Protein AF-A0A971BG70-F1 (afdb_monomer)

Foldseek 3Di:
DDDDPVNVVVVVVVVVVCVVPDPDPVQVWDALVVVCVVVVHDSVVCVVCLVLQPWDADPPPPRGTTGRPVSSVVSVVVVVVVVVVVVVVVVVVVVPDDDPDPDDDDDDD

pLDDT: mean 77.77, std 13.05, range [47.25, 93.81]

Nearest PDB structures (foldseek):
  6ama-assembly1_B  TM=7.490E-01  e=6.373E-02  Streptomyces venezuelae
  4j2n-assembly1_A  TM=7.944E-01  e=2.097E-01  Pukovnikvirus pukovnik
  5i44-assembly1_D  TM=6.939E-01  e=9.480E-02  Bacillus subtilis subsp. subtilis str. 168
  2zhg-assembly1_A-2  TM=7.097E-01  e=2.241E-01  Escherichia coli K-12
  5i44-assembly4_E  TM=6.825E-01  e=1.720E-01  Bacillus subtilis subsp. subtilis str. 168

Solvent-accessible surface area (backbone atoms only — not comparable to full-atom values): 6596 Å² total; per-residue (Å²): 134,82,83,51,74,68,56,52,51,52,51,52,53,51,49,52,50,49,67,72,64,44,100,65,82,72,46,60,69,34,43,52,64,58,48,13,64,77,70,75,48,56,53,66,56,44,63,77,39,25,74,76,44,55,46,42,54,55,77,55,100,82,24,56,59,30,28,34,55,62,58,30,52,52,44,56,56,56,61,50,49,62,56,53,52,52,50,53,53,53,55,54,56,69,72,65,64,76,79,84,76,79,85,79,78,85,87,83,135

Sequence (109 aa):
MPLDPDDIEQIAQRVADLIGAGPGHRGRYVDAATLATELGVERHWVYAHASQLGGIRLGGGRGRLRFDLDEVRRRLAAEDRPQQEAARKRGRRRRRKPADPPDLIPYEG

Mean predicted aligned error: 14.99 Å

Structure (mmCIF, N/CA/C/O backbone):
data_AF-A0A971BG70-F1
#
_entry.id   AF-A0A971BG70-F1
#
loop_
_atom_site.group_PDB
_atom_site.id
_atom_site.type_symbol
_atom_site.label_atom_id
_atom_site.label_alt_id
_atom_site.label_comp_id
_atom_site.label_asym_id
_atom_site.label_entity_id
_atom_site.label_seq_id
_atom_site.pdbx_PDB_ins_code
_atom_site.Cartn_x
_atom_site.Cartn_y
_atom_site.Cartn_z
_atom_site.occupancy
_atom_site.B_iso_or_equiv
_atom_site.auth_seq_id
_atom_site.auth_comp_id
_atom_site.auth_asym_id
_atom_site.auth_atom_id
_atom_site.pdbx_PDB_model_num
ATOM 1 N N . MET A 1 1 ? -25.743 10.708 35.600 1.00 61.91 1 MET A N 1
ATOM 2 C CA . MET A 1 1 ? -26.301 9.881 34.517 1.00 61.91 1 MET A CA 1
ATOM 3 C C . MET A 1 1 ? -25.124 9.158 33.876 1.00 61.91 1 MET A C 1
ATOM 5 O O . MET A 1 1 ? -24.236 9.859 33.403 1.00 61.91 1 MET A O 1
ATOM 9 N N . PRO A 1 2 ? -25.006 7.828 34.012 1.00 80.06 2 PRO A N 1
ATOM 10 C CA . PRO A 1 2 ? -23.954 7.073 33.334 1.00 80.06 2 PRO A CA 1
ATOM 11 C C . PRO A 1 2 ? -24.224 7.061 31.823 1.00 80.06 2 PRO A C 1
ATOM 13 O O . PRO A 1 2 ? -25.382 7.137 31.419 1.00 80.06 2 PRO A O 1
ATOM 16 N N . LEU A 1 3 ? -23.165 7.015 31.015 1.00 77.06 3 LEU A N 1
ATOM 17 C CA . LEU A 1 3 ? -23.280 6.834 29.566 1.00 77.06 3 LEU A CA 1
ATOM 18 C C . LEU A 1 3 ? -23.902 5.465 29.274 1.00 77.06 3 LEU A C 1
ATOM 20 O O . LEU A 1 3 ? -23.520 4.479 29.913 1.00 77.06 3 LEU A O 1
ATOM 24 N N . ASP A 1 4 ? -24.845 5.421 28.337 1.00 90.88 4 ASP A N 1
ATOM 25 C CA . ASP A 1 4 ? -25.435 4.169 27.876 1.00 90.88 4 ASP A CA 1
ATOM 26 C C . ASP A 1 4 ? -24.444 3.426 26.955 1.00 90.88 4 ASP A C 1
ATOM 28 O O . ASP A 1 4 ? -23.639 4.068 26.271 1.00 90.88 4 ASP A O 1
ATOM 32 N N . PRO A 1 5 ? -24.445 2.083 26.928 1.00 86.31 5 PRO A N 1
ATOM 33 C CA . PRO A 1 5 ? -23.666 1.310 25.963 1.00 86.31 5 PRO A CA 1
ATOM 34 C C . PRO A 1 5 ? -23.797 1.777 24.503 1.00 86.31 5 PRO A C 1
ATOM 36 O O . PRO A 1 5 ? -22.791 1.795 23.794 1.00 86.31 5 PRO A O 1
ATOM 39 N N . ASP A 1 6 ? -24.982 2.211 24.066 1.00 84.38 6 ASP A N 1
ATOM 40 C CA . ASP A 1 6 ? -25.193 2.751 22.717 1.00 84.38 6 ASP A CA 1
ATOM 41 C C . ASP A 1 6 ? -24.445 4.076 22.495 1.00 84.38 6 ASP A C 1
ATOM 43 O O . ASP A 1 6 ? -23.915 4.329 21.409 1.00 84.38 6 ASP A O 1
ATOM 47 N N . ASP A 1 7 ? -24.337 4.918 23.527 1.00 86.69 7 ASP A N 1
ATOM 48 C CA . ASP A 1 7 ? -23.559 6.159 23.452 1.00 86.69 7 ASP A CA 1
ATOM 49 C C . ASP A 1 7 ? -22.063 5.854 23.309 1.00 86.69 7 ASP A C 1
ATOM 51 O O . ASP A 1 7 ? -21.355 6.510 22.543 1.00 86.69 7 ASP A O 1
ATOM 55 N N . ILE A 1 8 ? -21.575 4.832 24.020 1.00 90.50 8 ILE A N 1
ATOM 56 C CA . ILE A 1 8 ? -20.177 4.390 23.941 1.00 90.50 8 ILE A CA 1
ATOM 57 C C . ILE A 1 8 ? -19.863 3.870 22.535 1.00 90.50 8 ILE A C 1
ATOM 59 O O . ILE A 1 8 ? -18.832 4.242 21.971 1.00 90.50 8 ILE A O 1
ATOM 63 N N . GLU A 1 9 ? -20.751 3.064 21.951 1.00 87.44 9 GLU A N 1
ATOM 64 C CA . GLU A 1 9 ? -20.570 2.513 20.604 1.00 87.44 9 GLU A CA 1
ATOM 65 C C . GLU A 1 9 ? -20.566 3.621 19.540 1.00 87.44 9 GLU A C 1
ATOM 67 O O . GLU A 1 9 ? -19.696 3.662 18.668 1.00 87.44 9 GLU A O 1
ATOM 72 N N . GLN A 1 10 ? -21.474 4.596 19.651 1.00 90.25 10 GLN A N 1
ATOM 73 C CA . GLN A 1 10 ? -21.510 5.738 18.735 1.00 90.25 10 GLN A CA 1
ATOM 74 C C . GLN A 1 10 ? -20.254 6.609 18.835 1.00 90.25 10 GLN A C 1
ATOM 76 O O . GLN A 1 10 ? -19.727 7.065 17.814 1.00 90.25 10 GLN A O 1
ATOM 81 N N . ILE A 1 11 ? -19.739 6.818 20.049 1.00 89.12 11 ILE A N 1
ATOM 82 C CA . ILE A 1 11 ? -18.474 7.527 20.260 1.00 89.12 11 ILE A CA 1
ATOM 83 C C . ILE A 1 11 ? -17.315 6.726 19.658 1.00 89.12 11 ILE A C 1
ATOM 85 O O . ILE A 1 11 ? -16.486 7.308 18.957 1.00 89.12 11 ILE A O 1
ATOM 89 N N . ALA A 1 12 ? -17.263 5.410 19.875 1.00 88.19 12 ALA A N 1
ATOM 90 C CA . ALA A 1 12 ? -16.218 4.546 19.332 1.00 88.19 12 ALA A CA 1
ATOM 91 C C . ALA A 1 12 ? -16.196 4.582 17.797 1.00 88.19 12 ALA A C 1
ATOM 93 O O . ALA A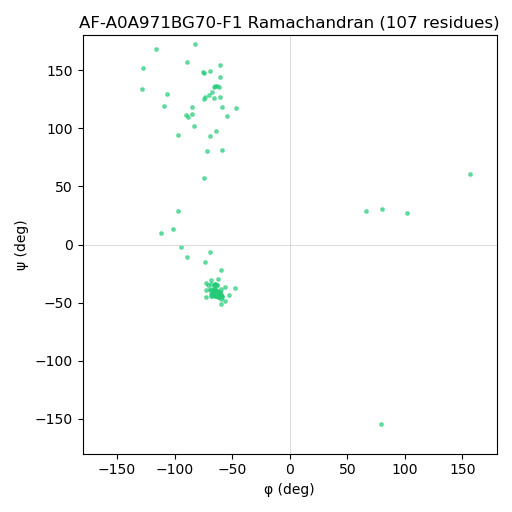 1 12 ? -15.139 4.820 17.204 1.00 88.19 12 ALA A O 1
ATOM 94 N N . GLN A 1 13 ? -17.361 4.453 17.156 1.00 84.19 13 GLN A N 1
ATOM 95 C CA . GLN A 1 13 ? -17.492 4.542 15.703 1.00 84.19 13 GLN A CA 1
ATOM 96 C C . GLN A 1 13 ? -17.059 5.919 15.189 1.00 84.19 13 GLN A C 1
ATOM 98 O O . GLN A 1 13 ? -16.278 6.019 14.242 1.00 84.19 13 GLN A O 1
ATOM 103 N N . ARG A 1 14 ? -17.490 6.998 15.854 1.00 87.56 14 ARG A N 1
ATOM 104 C CA . ARG A 1 14 ? -17.124 8.359 15.451 1.00 87.56 14 ARG A CA 1
ATOM 105 C C . ARG A 1 14 ? -15.627 8.622 15.590 1.00 87.56 14 ARG A C 1
ATOM 107 O O . ARG A 1 14 ? -15.047 9.296 14.742 1.00 87.56 14 ARG A O 1
ATOM 114 N N . VAL A 1 15 ? -14.995 8.102 16.638 1.00 83.69 15 VAL A N 1
ATOM 115 C CA . VAL A 1 15 ? -13.545 8.196 16.841 1.00 83.69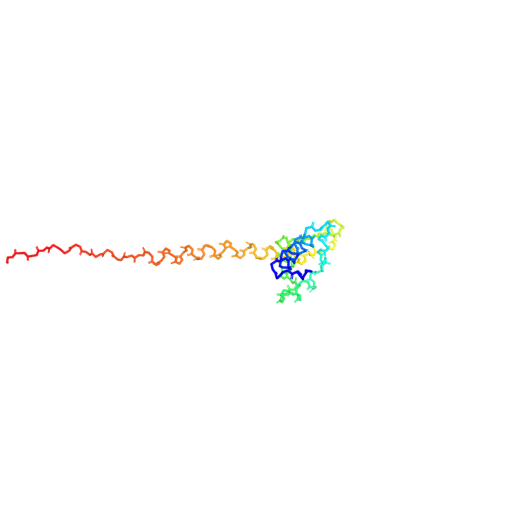 15 VAL A CA 1
ATOM 116 C C . VAL A 1 15 ? -12.798 7.397 15.774 1.00 83.69 15 VAL A C 1
ATOM 118 O O . VAL A 1 15 ? -11.840 7.920 15.207 1.00 83.69 15 VAL A O 1
ATOM 121 N N . ALA A 1 16 ? -13.247 6.183 15.449 1.00 76.31 16 ALA A N 1
ATOM 122 C CA . ALA A 1 16 ? -12.661 5.377 14.379 1.00 76.31 16 ALA A CA 1
ATOM 123 C C . ALA A 1 16 ? -12.738 6.095 13.020 1.00 76.31 16 ALA A C 1
ATOM 125 O O . ALA A 1 16 ? -11.732 6.179 12.313 1.00 76.31 16 ALA A O 1
ATOM 126 N N . ASP A 1 17 ? -13.888 6.694 12.701 1.00 72.31 17 ASP A N 1
ATOM 127 C CA . ASP A 1 17 ? -14.080 7.478 11.480 1.00 72.31 17 ASP A CA 1
ATOM 128 C C . ASP A 1 17 ? -13.168 8.712 11.445 1.00 72.31 17 ASP A C 1
ATOM 130 O O . ASP A 1 17 ? -12.568 9.011 10.416 1.00 72.31 17 ASP A O 1
ATOM 134 N N . LEU A 1 18 ? -13.020 9.426 12.567 1.00 76.50 18 LEU A N 1
ATOM 135 C CA . LEU A 1 18 ? -12.168 10.617 12.661 1.00 76.50 18 LEU A CA 1
ATOM 136 C C . LEU A 1 18 ? -10.675 10.283 12.567 1.00 76.50 18 LEU A C 1
ATOM 138 O O . LEU A 1 18 ? -9.925 11.013 11.918 1.00 76.50 18 LEU A O 1
ATOM 142 N N . ILE A 1 19 ? -10.242 9.176 13.176 1.00 70.19 19 ILE A N 1
ATOM 143 C CA . ILE A 1 19 ? -8.870 8.670 13.045 1.00 70.19 19 ILE A CA 1
ATOM 144 C C . ILE A 1 19 ? -8.616 8.214 11.601 1.00 70.19 19 ILE A C 1
ATOM 146 O O . ILE A 1 19 ? -7.557 8.508 11.048 1.00 70.19 19 ILE A O 1
ATOM 150 N N . GLY A 1 20 ? -9.594 7.560 10.965 1.00 59.59 20 GLY A N 1
ATOM 151 C CA . GLY A 1 20 ? -9.522 7.159 9.559 1.00 59.59 20 GLY A CA 1
ATOM 152 C C . GLY A 1 20 ? -9.553 8.330 8.568 1.00 59.59 20 GLY A C 1
ATOM 153 O O . GLY A 1 20 ? -8.943 8.240 7.504 1.00 59.59 20 GLY A O 1
ATOM 154 N N . ALA A 1 21 ? -10.226 9.434 8.912 1.00 54.47 21 ALA A N 1
ATOM 155 C CA . ALA A 1 21 ? -10.415 10.612 8.060 1.00 54.47 21 ALA A CA 1
ATOM 156 C C . ALA A 1 21 ? -9.374 11.731 8.268 1.00 54.47 21 ALA A C 1
ATOM 158 O O . ALA A 1 21 ? -9.431 12.757 7.585 1.00 54.47 21 ALA A O 1
ATOM 159 N N . GLY A 1 22 ? -8.436 11.576 9.208 1.00 48.31 22 GLY A N 1
ATOM 160 C CA . GLY A 1 22 ? -7.440 12.602 9.520 1.00 48.31 22 GLY A CA 1
ATOM 161 C C . GLY A 1 22 ? -6.533 12.965 8.325 1.00 48.31 22 GLY A C 1
ATOM 162 O O . GLY A 1 22 ? -6.145 12.080 7.555 1.00 48.31 22 GLY A O 1
ATOM 163 N N . PRO A 1 23 ? -6.130 14.248 8.166 1.00 47.25 23 PRO A N 1
ATOM 164 C CA . PRO A 1 23 ? -5.193 14.700 7.135 1.00 47.25 23 PRO A CA 1
ATOM 165 C C . PRO A 1 23 ? -3.785 14.206 7.471 1.00 47.25 23 PRO A C 1
AT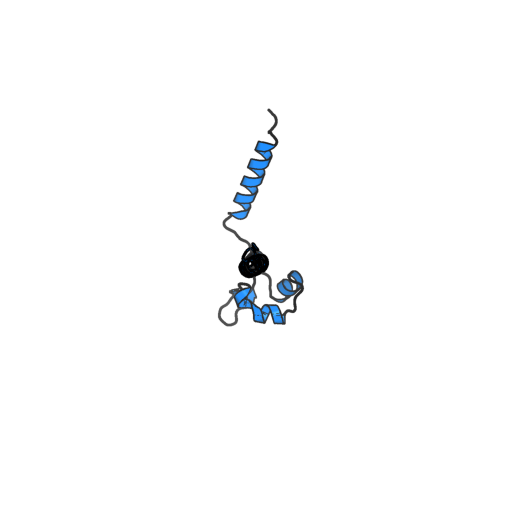OM 167 O O . PRO A 1 23 ? -2.961 14.890 8.075 1.00 47.25 23 PRO A O 1
ATOM 170 N N . GLY A 1 24 ? -3.539 12.948 7.143 1.00 49.00 24 GLY A N 1
ATOM 171 C CA . GLY A 1 24 ? -2.337 12.256 7.553 1.00 49.00 24 GLY A CA 1
ATOM 172 C C . GLY A 1 24 ? -2.568 10.764 7.558 1.00 49.00 24 GLY A C 1
ATOM 173 O O . GLY A 1 24 ? -2.380 10.121 8.586 1.00 49.00 24 GLY A O 1
ATOM 174 N N . HIS A 1 25 ? -2.892 10.209 6.390 1.00 50.66 25 HIS A N 1
ATOM 175 C CA . HIS A 1 25 ? -2.479 8.852 6.068 1.00 50.66 25 HIS A CA 1
ATOM 176 C C . HIS A 1 25 ? -0.945 8.855 6.141 1.00 50.66 25 HIS A C 1
ATOM 178 O O . HIS A 1 25 ? -0.243 9.047 5.150 1.00 50.66 25 HIS A O 1
ATOM 184 N N . ARG A 1 26 ? -0.395 8.748 7.357 1.00 53.38 26 ARG A N 1
ATOM 185 C CA . ARG A 1 26 ? 1.014 8.443 7.586 1.00 53.38 26 ARG A CA 1
ATOM 186 C C . ARG A 1 26 ? 1.179 6.965 7.271 1.00 53.38 26 ARG A C 1
ATOM 188 O O . ARG A 1 26 ? 1.581 6.190 8.134 1.00 53.38 26 ARG A O 1
ATOM 195 N N . GLY A 1 27 ? 0.811 6.589 6.048 1.00 56.91 27 GLY A N 1
ATOM 196 C CA . GLY A 1 27 ? 1.121 5.304 5.482 1.00 56.91 27 GLY A CA 1
ATOM 197 C C . GLY A 1 27 ? 2.583 5.066 5.766 1.00 56.91 27 GLY A C 1
ATOM 198 O O . GLY A 1 27 ? 3.444 5.891 5.435 1.00 56.91 27 GLY A O 1
ATOM 199 N N . ARG A 1 28 ? 2.859 4.022 6.541 1.00 73.19 28 ARG A N 1
ATOM 200 C CA . ARG A 1 28 ? 4.220 3.696 6.932 1.00 73.19 28 ARG A CA 1
ATOM 201 C C . ARG A 1 28 ? 4.938 3.343 5.637 1.00 73.19 28 ARG A C 1
ATOM 203 O O . ARG A 1 28 ? 4.781 2.237 5.136 1.00 73.19 28 ARG A O 1
ATOM 210 N N . TYR A 1 29 ? 5.663 4.313 5.078 1.00 83.25 29 TYR A N 1
ATOM 211 C CA . TYR A 1 29 ? 6.375 4.146 3.820 1.00 83.25 29 TYR A CA 1
ATOM 212 C C . TYR A 1 29 ? 7.535 3.183 4.020 1.00 83.25 29 TYR A C 1
ATOM 214 O O . TYR A 1 29 ? 8.641 3.581 4.405 1.00 83.25 29 TYR A O 1
ATOM 222 N N . VAL A 1 30 ? 7.277 1.914 3.747 1.00 89.00 30 VAL A N 1
ATOM 223 C CA . VAL A 1 30 ? 8.247 0.835 3.862 1.00 89.00 30 VAL A CA 1
ATOM 224 C C . VAL A 1 30 ? 9.015 0.654 2.556 1.00 89.00 30 VAL A C 1
ATOM 226 O O . VAL A 1 30 ? 8.580 1.075 1.481 1.00 89.00 30 VAL A O 1
ATOM 229 N N . ASP A 1 31 ? 10.203 0.069 2.652 1.00 89.88 31 ASP A N 1
ATOM 230 C CA . ASP A 1 31 ? 10.952 -0.375 1.481 1.00 89.88 31 ASP A CA 1
ATOM 231 C C . ASP A 1 31 ? 10.476 -1.756 1.000 1.00 89.88 31 ASP A C 1
ATOM 233 O O . ASP A 1 31 ? 9.664 -2.426 1.640 1.00 89.88 31 ASP A O 1
ATOM 237 N N . ALA A 1 32 ? 10.993 -2.191 -0.151 1.00 89.50 32 ALA A N 1
ATOM 238 C CA . ALA A 1 32 ? 10.637 -3.480 -0.740 1.00 89.50 32 ALA A CA 1
ATOM 239 C C . ALA A 1 32 ? 11.021 -4.680 0.143 1.00 89.50 32 ALA A C 1
ATOM 241 O O . ALA A 1 32 ? 10.371 -5.718 0.073 1.00 89.50 32 ALA A O 1
ATOM 242 N N . ALA A 1 33 ? 12.082 -4.563 0.950 1.00 88.62 33 ALA A N 1
ATOM 243 C CA . ALA A 1 33 ? 12.540 -5.652 1.809 1.00 88.62 33 ALA A CA 1
ATOM 244 C C . ALA A 1 33 ? 11.589 -5.856 2.988 1.00 88.62 33 ALA A C 1
ATOM 246 O O . ALA A 1 33 ? 11.174 -6.975 3.265 1.00 88.62 33 ALA A O 1
ATOM 247 N N . THR A 1 34 ? 11.193 -4.760 3.620 1.00 90.06 34 THR A N 1
ATOM 248 C CA . THR A 1 34 ? 10.209 -4.750 4.694 1.00 90.06 34 THR A CA 1
ATOM 249 C C . THR A 1 34 ? 8.854 -5.215 4.172 1.00 90.06 34 THR A C 1
ATOM 251 O O . THR A 1 34 ? 8.233 -6.068 4.792 1.00 90.06 34 THR A O 1
ATOM 254 N N . LEU A 1 35 ? 8.421 -4.734 2.999 1.00 91.94 35 LEU A N 1
ATOM 255 C CA . LEU A 1 35 ? 7.154 -5.170 2.410 1.00 91.94 35 LEU A CA 1
ATOM 256 C C . LEU A 1 35 ? 7.142 -6.671 2.089 1.00 91.94 35 LEU A C 1
ATOM 258 O O . LEU A 1 35 ? 6.141 -7.339 2.324 1.00 91.94 35 LEU A O 1
ATOM 262 N N . ALA A 1 36 ? 8.256 -7.206 1.583 1.00 92.31 36 ALA A N 1
ATOM 263 C CA . ALA A 1 36 ? 8.406 -8.633 1.319 1.00 92.31 36 ALA A CA 1
ATOM 264 C C . ALA A 1 36 ? 8.216 -9.466 2.598 1.00 92.31 36 ALA A C 1
ATOM 266 O O . ALA A 1 36 ? 7.461 -10.435 2.588 1.00 92.31 36 ALA A O 1
ATOM 267 N N . THR A 1 37 ? 8.828 -9.040 3.706 1.00 91.00 37 THR A N 1
ATOM 268 C CA . THR A 1 37 ? 8.659 -9.681 5.018 1.00 91.00 37 THR A CA 1
ATOM 269 C C . THR A 1 37 ? 7.213 -9.610 5.511 1.00 91.00 37 THR A C 1
ATOM 271 O O . THR A 1 37 ? 6.678 -10.621 5.952 1.00 91.00 37 THR A O 1
ATOM 274 N N . GLU A 1 38 ? 6.564 -8.448 5.407 1.00 89.31 38 GLU A N 1
ATOM 275 C CA . GLU A 1 38 ? 5.176 -8.247 5.860 1.00 89.31 38 GLU A CA 1
ATOM 276 C C . GLU A 1 38 ? 4.164 -9.082 5.058 1.00 89.31 38 GLU A C 1
ATOM 278 O O . GLU A 1 38 ? 3.173 -9.554 5.608 1.00 89.31 38 GLU A O 1
ATOM 283 N N . LEU A 1 39 ? 4.409 -9.275 3.759 1.00 89.50 39 LEU A N 1
ATOM 284 C CA . LEU A 1 39 ? 3.554 -10.079 2.882 1.00 89.50 39 LEU A CA 1
ATOM 285 C C . LEU A 1 39 ? 3.939 -11.568 2.852 1.00 89.50 39 LEU A C 1
ATOM 287 O O . LEU A 1 39 ? 3.201 -12.369 2.284 1.00 89.50 39 LEU A O 1
ATOM 291 N N . GLY A 1 40 ? 5.088 -11.948 3.420 1.00 92.06 40 GLY A N 1
ATOM 292 C CA . GLY A 1 40 ? 5.614 -13.313 3.341 1.00 92.06 40 GLY A CA 1
ATOM 293 C C . GLY A 1 40 ? 6.022 -13.742 1.924 1.00 92.06 40 GLY A C 1
ATOM 294 O O . GLY A 1 40 ? 5.942 -14.922 1.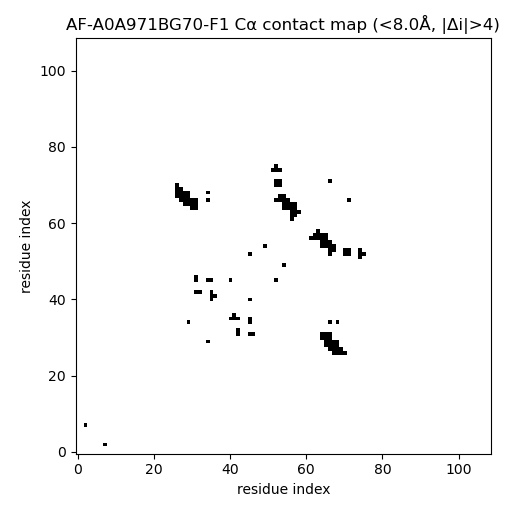593 1.00 92.06 40 GLY A O 1
ATOM 295 N N . VAL A 1 41 ? 6.434 -12.796 1.074 1.00 93.62 41 VAL A N 1
ATOM 296 C CA . VAL A 1 41 ? 6.813 -13.036 -0.332 1.00 93.62 41 VAL A CA 1
ATOM 297 C C . VAL A 1 41 ? 8.288 -12.726 -0.578 1.00 93.62 41 VAL A C 1
ATOM 299 O O . VAL A 1 41 ? 8.962 -12.093 0.231 1.00 93.62 41 VAL A O 1
ATOM 302 N N . GLU A 1 42 ? 8.815 -13.130 -1.733 1.00 90.88 42 GLU A N 1
ATOM 303 C CA . GLU A 1 42 ? 10.181 -12.777 -2.119 1.00 90.88 42 GLU A CA 1
ATOM 304 C C . GLU A 1 42 ? 10.316 -11.308 -2.556 1.00 90.88 42 GLU A C 1
ATOM 306 O O . GLU A 1 42 ? 9.448 -10.740 -3.222 1.00 90.88 42 GLU A O 1
ATOM 311 N N . ARG A 1 43 ? 11.482 -10.700 -2.288 1.00 91.88 43 ARG A N 1
ATOM 312 C CA . ARG A 1 43 ? 11.797 -9.321 -2.720 1.00 91.88 43 ARG A CA 1
ATOM 313 C C . ARG A 1 43 ? 11.672 -9.115 -4.231 1.00 91.88 43 ARG A C 1
ATOM 315 O O . ARG A 1 43 ? 11.254 -8.045 -4.664 1.00 91.88 43 ARG A O 1
ATOM 322 N N . HIS A 1 44 ? 12.036 -10.119 -5.031 1.00 91.56 44 HIS A N 1
ATOM 323 C CA . HIS A 1 44 ? 11.898 -10.058 -6.488 1.00 91.56 44 HIS A CA 1
ATOM 324 C C . HIS A 1 44 ? 10.432 -9.881 -6.905 1.00 91.56 44 HIS A C 1
ATOM 326 O O . HIS A 1 44 ? 10.132 -9.062 -7.773 1.00 91.56 44 HIS A O 1
ATOM 332 N N . TRP A 1 45 ? 9.512 -10.582 -6.235 1.00 93.81 45 TRP A N 1
ATOM 333 C CA . TRP A 1 45 ? 8.080 -10.463 -6.493 1.00 93.81 45 TRP A CA 1
ATOM 334 C C . TRP A 1 45 ? 7.578 -9.039 -6.230 1.00 93.81 45 T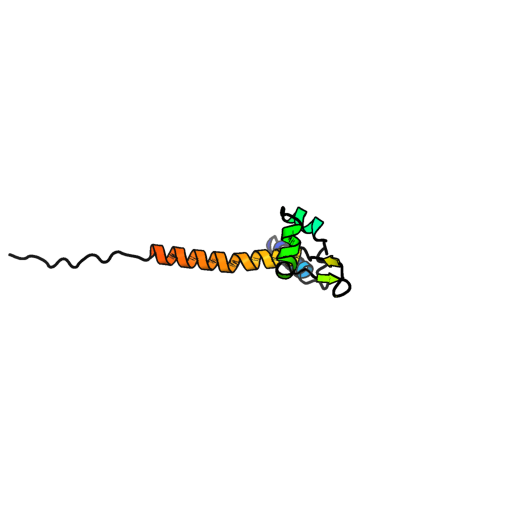RP A C 1
ATOM 336 O O . TRP A 1 45 ? 6.869 -8.483 -7.067 1.00 93.81 45 TRP A O 1
ATOM 346 N N . VAL A 1 46 ? 8.026 -8.409 -5.138 1.00 92.25 46 VAL A N 1
ATOM 347 C CA . VAL A 1 46 ? 7.680 -7.014 -4.808 1.00 92.25 46 VAL A CA 1
ATOM 348 C C . VAL A 1 46 ? 8.147 -6.037 -5.890 1.00 92.25 46 VAL A C 1
ATOM 350 O O . VAL A 1 46 ? 7.411 -5.119 -6.246 1.00 92.25 46 VAL A O 1
ATOM 353 N N . TYR A 1 47 ? 9.345 -6.227 -6.454 1.00 89.88 47 TYR A N 1
ATOM 354 C CA . TYR A 1 47 ? 9.811 -5.399 -7.571 1.00 89.88 47 TYR A CA 1
ATOM 355 C C . TYR A 1 47 ? 8.998 -5.626 -8.847 1.00 89.88 47 TYR A C 1
ATOM 357 O O . TYR A 1 47 ? 8.648 -4.653 -9.515 1.00 89.88 47 TYR A O 1
ATOM 365 N N . ALA A 1 48 ? 8.671 -6.881 -9.163 1.00 91.00 48 ALA A N 1
ATOM 366 C CA . ALA A 1 48 ? 7.862 -7.225 -10.330 1.00 91.00 48 ALA A CA 1
ATOM 367 C C . ALA A 1 48 ? 6.436 -6.647 -10.242 1.00 91.00 48 ALA A C 1
ATOM 369 O O . ALA A 1 48 ? 5.886 -6.208 -11.249 1.00 91.00 48 ALA A O 1
ATOM 370 N N . HIS A 1 49 ? 5.870 -6.576 -9.034 1.00 91.38 49 HIS A N 1
ATOM 371 C CA . HIS A 1 49 ? 4.510 -6.084 -8.783 1.00 91.38 49 HIS A CA 1
ATOM 372 C C . HIS A 1 49 ? 4.493 -4.646 -8.247 1.00 91.38 49 HIS A C 1
ATOM 374 O O . HIS A 1 49 ? 3.456 -4.160 -7.802 1.00 91.38 49 HIS A O 1
ATOM 380 N N . ALA A 1 50 ? 5.614 -3.920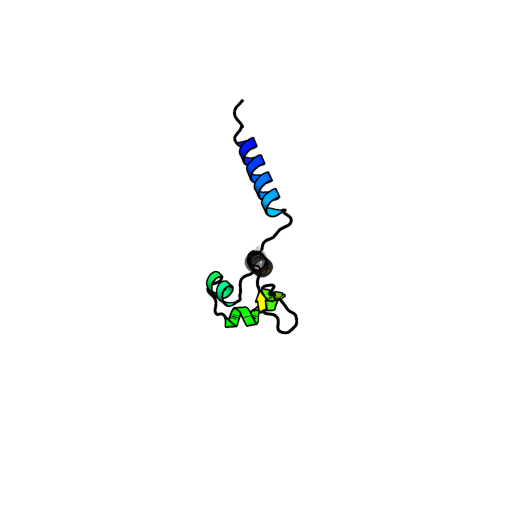 -8.324 1.00 89.50 50 ALA A N 1
ATOM 381 C CA . ALA A 1 50 ? 5.767 -2.602 -7.713 1.00 89.50 50 ALA A CA 1
ATOM 382 C C . ALA A 1 50 ? 4.662 -1.610 -8.109 1.00 89.50 50 ALA A C 1
ATOM 384 O O . ALA A 1 50 ? 4.127 -0.908 -7.257 1.00 89.50 50 ALA A O 1
ATOM 385 N N . SER A 1 51 ? 4.296 -1.561 -9.392 1.00 87.00 51 SER A N 1
ATOM 386 C CA . SER A 1 51 ? 3.242 -0.668 -9.890 1.00 87.00 51 SER A CA 1
ATOM 387 C C . SER A 1 51 ? 1.848 -1.067 -9.400 1.00 87.00 51 SER A C 1
ATOM 389 O O . SER A 1 51 ? 1.047 -0.195 -9.066 1.00 87.00 51 SER A O 1
ATOM 391 N N . GLN A 1 52 ? 1.573 -2.372 -9.321 1.00 88.50 52 GLN A N 1
ATOM 392 C CA . GLN A 1 52 ? 0.292 -2.906 -8.846 1.00 88.50 52 GLN A CA 1
ATOM 393 C C . GLN A 1 52 ? 0.121 -2.606 -7.355 1.00 88.50 52 GLN A C 1
ATOM 395 O O . GLN A 1 52 ? -0.884 -2.034 -6.949 1.00 88.50 52 GLN A O 1
ATOM 400 N N . LEU A 1 53 ? 1.182 -2.813 -6.573 1.00 90.06 53 LEU A N 1
ATOM 401 C CA . LEU A 1 53 ? 1.254 -2.527 -5.139 1.00 90.06 53 LEU A CA 1
ATOM 402 C C . LEU A 1 53 ? 1.243 -1.023 -4.792 1.00 90.06 53 LEU A C 1
ATOM 404 O O . LEU A 1 53 ? 1.195 -0.670 -3.620 1.00 90.06 53 LEU A O 1
ATOM 408 N N . GLY A 1 54 ? 1.296 -0.122 -5.779 1.00 89.31 54 GLY A N 1
ATOM 409 C CA . GLY A 1 54 ? 1.284 1.326 -5.531 1.00 89.31 54 GLY A CA 1
ATOM 410 C C . GLY A 1 54 ? 2.637 1.901 -5.116 1.00 89.31 54 GLY A C 1
ATOM 411 O O . GLY A 1 54 ? 2.699 2.876 -4.374 1.00 89.31 54 GLY A O 1
ATOM 412 N N . GLY A 1 55 ? 3.730 1.307 -5.594 1.00 90.00 55 GLY A N 1
ATOM 413 C CA . GLY A 1 55 ? 5.083 1.773 -5.327 1.00 90.00 55 GLY A CA 1
ATOM 414 C C . GLY A 1 55 ? 5.328 3.197 -5.834 1.00 90.00 55 GLY A C 1
ATOM 415 O O . GLY A 1 55 ? 5.148 3.499 -7.014 1.00 90.00 55 GLY A O 1
ATOM 416 N N . ILE A 1 56 ? 5.808 4.063 -4.943 1.00 87.25 56 ILE A N 1
ATOM 417 C CA . ILE A 1 56 ? 6.150 5.460 -5.218 1.00 87.25 56 ILE A CA 1
ATOM 418 C C . ILE A 1 56 ? 7.672 5.598 -5.242 1.00 87.25 56 ILE A C 1
ATOM 420 O O . ILE A 1 56 ? 8.371 5.163 -4.325 1.00 87.25 56 ILE A O 1
ATOM 424 N N . ARG A 1 57 ? 8.210 6.220 -6.295 1.00 87.50 57 ARG A N 1
ATOM 425 C CA . ARG A 1 57 ? 9.642 6.535 -6.388 1.00 87.50 57 ARG A CA 1
ATOM 426 C C . ARG A 1 57 ? 9.922 7.909 -5.795 1.00 87.50 57 ARG A C 1
ATOM 428 O O . ARG A 1 57 ? 9.566 8.930 -6.378 1.00 87.50 57 ARG A O 1
ATOM 435 N N . LEU A 1 58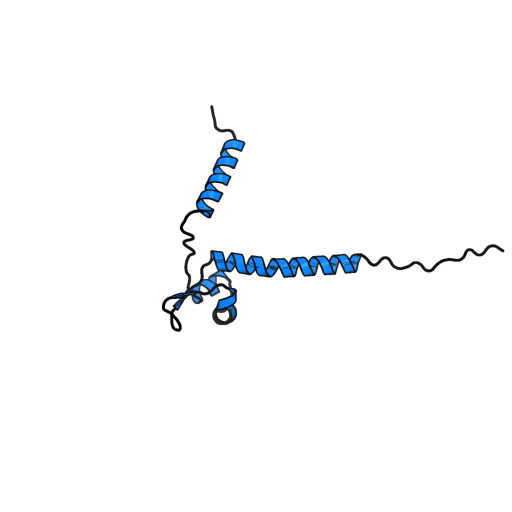 ? 10.623 7.938 -4.665 1.00 83.00 58 LEU A N 1
ATOM 436 C CA . LEU A 1 58 ? 11.078 9.180 -4.042 1.00 83.00 58 LEU A CA 1
ATOM 437 C C . LEU A 1 58 ? 12.408 9.622 -4.661 1.00 83.00 58 LEU A C 1
ATOM 439 O O . LEU A 1 58 ? 13.421 8.948 -4.470 1.00 83.00 58 LEU A O 1
ATOM 443 N N . GLY A 1 59 ? 12.412 10.742 -5.390 1.00 79.94 59 GLY A N 1
ATOM 444 C CA . GLY A 1 59 ? 13.607 11.275 -6.066 1.00 79.94 59 GLY A CA 1
ATOM 445 C C . GLY A 1 59 ? 13.670 11.014 -7.579 1.00 79.94 59 GLY A C 1
ATOM 446 O O . GLY A 1 59 ? 14.758 10.917 -8.142 1.00 79.94 59 GLY A O 1
ATOM 447 N N . GLY A 1 60 ? 12.521 10.873 -8.249 1.00 75.81 60 GLY A N 1
ATOM 448 C CA . GLY A 1 60 ? 12.438 10.765 -9.712 1.00 75.81 60 GLY A CA 1
ATOM 449 C C . GLY A 1 60 ? 12.769 9.372 -10.262 1.00 75.81 60 GLY A C 1
ATOM 450 O O . GLY A 1 60 ? 12.622 8.362 -9.576 1.00 75.81 60 GLY A O 1
ATOM 451 N N . GLY A 1 61 ? 13.221 9.295 -11.519 1.00 69.56 61 GLY A N 1
ATOM 452 C CA . GLY A 1 61 ? 13.391 8.027 -12.254 1.00 69.56 61 GLY A CA 1
ATOM 453 C C . GLY A 1 61 ? 14.362 7.018 -11.619 1.00 69.56 61 GLY A C 1
ATOM 454 O O . GLY A 1 61 ? 14.228 5.818 -11.840 1.00 69.56 61 GLY A O 1
ATOM 455 N N . ARG A 1 62 ? 15.293 7.476 -10.769 1.00 75.19 62 ARG A N 1
ATOM 456 C CA . ARG A 1 62 ? 16.208 6.630 -9.970 1.00 75.19 62 ARG A CA 1
ATOM 457 C C . ARG A 1 62 ? 15.936 6.682 -8.464 1.00 75.19 62 ARG A C 1
ATOM 459 O O . ARG A 1 62 ? 16.726 6.175 -7.673 1.00 75.19 62 ARG A O 1
ATOM 466 N N . GLY A 1 63 ? 14.819 7.287 -8.079 1.00 79.81 63 GLY A N 1
ATOM 467 C CA . GLY A 1 63 ? 14.398 7.417 -6.698 1.00 79.81 63 GLY A CA 1
ATOM 468 C C . GLY A 1 63 ? 14.182 6.075 -6.002 1.00 79.81 63 GLY A C 1
ATOM 469 O O . GLY A 1 63 ? 13.883 5.065 -6.647 1.00 79.81 63 GLY A O 1
ATOM 470 N N . ARG A 1 64 ? 14.314 6.068 -4.670 1.00 83.44 64 ARG A N 1
ATOM 471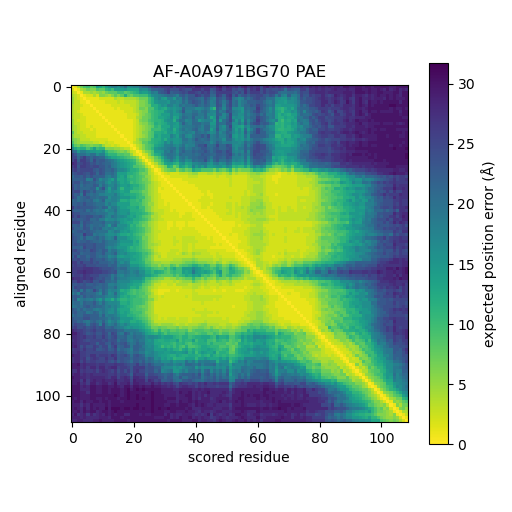 C CA . ARG A 1 64 ? 14.074 4.867 -3.859 1.00 83.44 64 ARG A CA 1
ATOM 472 C C . ARG A 1 64 ? 12.594 4.515 -3.916 1.00 83.44 64 ARG A C 1
ATOM 474 O O . ARG A 1 64 ? 11.742 5.377 -3.704 1.00 83.44 64 ARG A O 1
ATOM 481 N N . LEU A 1 65 ? 12.311 3.248 -4.187 1.00 88.75 65 LEU A N 1
ATOM 482 C CA . LEU A 1 65 ? 10.955 2.727 -4.205 1.00 88.75 65 LEU A CA 1
ATOM 483 C C . LEU A 1 65 ? 10.437 2.598 -2.770 1.00 88.75 65 LEU A C 1
ATOM 485 O O . LEU A 1 65 ? 11.103 2.000 -1.920 1.00 88.75 65 LEU A O 1
ATOM 489 N N . ARG A 1 66 ? 9.270 3.180 -2.510 1.00 89.88 66 ARG A N 1
ATOM 490 C CA . ARG A 1 66 ? 8.564 3.111 -1.233 1.00 89.88 66 ARG A CA 1
ATOM 491 C C . ARG A 1 66 ? 7.139 2.652 -1.442 1.00 89.88 66 ARG A C 1
ATOM 493 O O . ARG A 1 66 ? 6.547 2.915 -2.484 1.00 89.88 66 ARG A O 1
ATOM 500 N N . PHE A 1 67 ? 6.606 2.006 -0.421 1.00 90.38 67 PHE A N 1
ATOM 501 C CA . PHE A 1 67 ? 5.263 1.462 -0.421 1.00 90.38 67 PHE A CA 1
ATOM 502 C C . PHE A 1 67 ? 4.527 1.930 0.813 1.00 90.38 67 PHE A C 1
ATOM 504 O O . PHE A 1 67 ? 5.068 1.875 1.914 1.00 90.38 67 PHE A O 1
ATOM 511 N N . ASP A 1 68 ? 3.299 2.374 0.617 1.00 89.56 68 ASP A N 1
ATOM 512 C CA . ASP A 1 68 ? 2.368 2.608 1.705 1.00 89.56 68 ASP A CA 1
ATOM 513 C C . ASP A 1 68 ? 1.670 1.280 2.038 1.00 89.56 68 ASP A C 1
ATOM 515 O O . ASP A 1 68 ? 1.009 0.692 1.182 1.00 89.56 68 ASP A O 1
ATOM 519 N N . LEU A 1 69 ? 1.853 0.781 3.264 1.00 87.50 69 LEU A N 1
ATOM 520 C CA . LEU A 1 69 ? 1.296 -0.505 3.696 1.00 87.50 69 LEU A CA 1
ATOM 521 C C . LEU A 1 69 ? -0.232 -0.559 3.615 1.00 87.50 69 LEU A C 1
ATOM 523 O O . LEU A 1 69 ? -0.784 -1.601 3.254 1.00 87.50 69 LEU A O 1
ATOM 527 N N . ASP A 1 70 ? -0.912 0.535 3.942 1.00 85.38 70 ASP A N 1
ATOM 528 C CA . ASP A 1 70 ? -2.372 0.556 3.933 1.00 85.38 70 ASP A CA 1
ATOM 529 C C . ASP A 1 70 ? -2.890 0.557 2.496 1.00 85.38 70 ASP A C 1
ATOM 531 O O . ASP A 1 70 ? -3.831 -0.168 2.166 1.00 85.38 70 ASP A O 1
ATOM 535 N N . GLU A 1 71 ? -2.218 1.289 1.609 1.00 86.81 71 GLU A N 1
ATOM 536 C CA . GLU A 1 71 ? -2.530 1.274 0.183 1.00 86.81 71 GLU A CA 1
ATOM 537 C C . GLU A 1 71 ? -2.293 -0.103 -0.446 1.00 86.81 71 GLU A C 1
ATOM 539 O O . GLU A 1 71 ? -3.155 -0.595 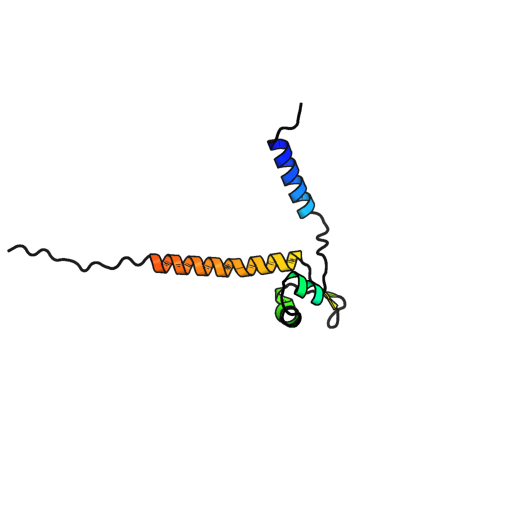-1.175 1.00 86.81 71 GLU A O 1
ATOM 544 N N . VAL A 1 72 ? -1.179 -0.766 -0.120 1.00 90.62 72 VAL A N 1
ATOM 545 C CA . VAL A 1 72 ? -0.908 -2.135 -0.586 1.00 90.62 72 VAL A CA 1
ATOM 546 C C . VAL A 1 72 ? -2.043 -3.075 -0.180 1.00 90.62 72 VAL A C 1
ATOM 548 O O . VAL A 1 72 ? -2.577 -3.801 -1.020 1.00 90.62 72 VAL A O 1
ATOM 551 N N . ARG A 1 73 ? -2.458 -3.038 1.092 1.00 88.06 73 ARG A N 1
ATOM 552 C CA . ARG A 1 73 ? -3.552 -3.877 1.607 1.00 88.06 73 ARG A CA 1
ATOM 553 C C . ARG A 1 73 ? -4.875 -3.586 0.903 1.00 88.06 73 ARG A C 1
ATOM 555 O O . ARG A 1 73 ? -5.574 -4.524 0.522 1.00 88.06 73 ARG A O 1
ATOM 562 N N . ARG A 1 74 ? -5.205 -2.306 0.685 1.00 86.50 74 ARG A N 1
ATOM 563 C CA . ARG A 1 74 ? -6.411 -1.905 -0.058 1.00 86.50 74 ARG A CA 1
ATOM 564 C C . ARG A 1 74 ? -6.414 -2.465 -1.477 1.00 86.50 74 ARG A C 1
ATOM 566 O O . ARG A 1 74 ? -7.441 -2.977 -1.917 1.00 86.50 74 ARG A O 1
ATOM 573 N N . ARG A 1 75 ? -5.285 -2.389 -2.184 1.00 89.25 75 ARG A N 1
ATOM 574 C CA . ARG A 1 75 ? -5.178 -2.866 -3.570 1.00 89.25 75 ARG A CA 1
ATOM 575 C C . ARG A 1 75 ? -5.279 -4.378 -3.680 1.00 89.25 75 ARG A C 1
ATOM 577 O O . ARG A 1 75 ? -6.058 -4.857 -4.496 1.00 89.25 75 ARG A O 1
ATOM 584 N N . LEU A 1 76 ? -4.591 -5.115 -2.809 1.00 87.88 76 LEU A N 1
ATOM 585 C CA . LEU A 1 76 ? -4.698 -6.576 -2.766 1.00 87.88 76 LEU A CA 1
ATOM 586 C C . LEU A 1 76 ? -6.142 -7.025 -2.480 1.00 87.88 76 LEU A C 1
ATOM 588 O O . LEU A 1 76 ? -6.673 -7.890 -3.172 1.00 87.88 76 LEU A O 1
ATOM 592 N N . ALA A 1 77 ? -6.829 -6.375 -1.534 1.00 85.12 77 ALA A N 1
ATOM 593 C CA . ALA A 1 77 ? -8.238 -6.663 -1.253 1.00 85.12 77 ALA A CA 1
ATOM 594 C C . ALA A 1 77 ? -9.170 -6.321 -2.435 1.00 85.12 77 ALA A C 1
ATOM 596 O O . ALA A 1 77 ? -10.181 -6.995 -2.657 1.00 85.12 77 ALA A O 1
ATOM 597 N N . ALA A 1 78 ? -8.849 -5.271 -3.197 1.00 83.50 78 ALA A N 1
ATOM 598 C CA . ALA A 1 78 ? -9.613 -4.867 -4.372 1.00 83.50 78 ALA A CA 1
ATOM 599 C C . ALA A 1 78 ? -9.422 -5.816 -5.565 1.00 83.50 78 ALA A C 1
ATOM 601 O O . ALA A 1 78 ? -10.380 -6.009 -6.307 1.00 83.50 78 ALA A O 1
ATOM 602 N N . GLU A 1 79 ? -8.243 -6.418 -5.743 1.00 79.12 79 GLU A N 1
ATOM 603 C CA . GLU A 1 79 ? -7.970 -7.411 -6.797 1.00 79.12 79 GLU A CA 1
ATOM 604 C C . GLU A 1 79 ? -8.666 -8.756 -6.533 1.00 79.12 79 GLU A C 1
ATOM 606 O O . GLU A 1 79 ? -9.191 -9.380 -7.459 1.00 79.12 79 GLU A O 1
ATOM 611 N N . ASP A 1 80 ? -8.780 -9.164 -5.268 1.00 74.81 80 ASP A N 1
ATOM 612 C CA . ASP A 1 80 ? -9.471 -10.401 -4.888 1.00 74.81 80 ASP A CA 1
ATOM 613 C C . ASP A 1 80 ? -10.991 -10.341 -5.126 1.00 74.81 80 ASP A C 1
ATOM 615 O O . ASP A 1 80 ? -11.635 -11.334 -5.492 1.00 74.81 80 ASP A O 1
ATOM 619 N N . ARG A 1 81 ? -11.600 -9.165 -4.944 1.00 68.06 81 ARG A N 1
ATOM 620 C CA . ARG A 1 81 ? -13.054 -8.966 -5.045 1.00 68.06 81 ARG A CA 1
ATOM 621 C C . ARG A 1 81 ? -13.653 -9.333 -6.418 1.00 68.06 81 ARG A C 1
ATOM 623 O O . ARG A 1 81 ? -14.604 -10.124 -6.442 1.00 68.06 81 ARG A O 1
ATOM 630 N N . PRO A 1 82 ? -13.144 -8.842 -7.567 1.00 64.56 82 PRO A N 1
ATOM 631 C CA . PRO A 1 82 ? -13.678 -9.196 -8.881 1.00 64.56 82 PRO A CA 1
ATOM 632 C C . PRO A 1 82 ? -13.483 -10.682 -9.207 1.00 64.56 82 PRO A C 1
ATOM 634 O O . PRO A 1 82 ? -14.364 -11.295 -9.822 1.00 64.56 82 PRO A O 1
ATOM 637 N N . GLN A 1 83 ? -12.385 -11.298 -8.756 1.00 62.91 83 GLN A N 1
ATOM 638 C CA . GLN A 1 83 ? -12.136 -12.724 -8.966 1.00 62.91 83 GLN A CA 1
ATOM 639 C C . GLN A 1 83 ? -13.116 -13.594 -8.167 1.00 62.91 83 GLN A C 1
ATOM 641 O O . GLN A 1 83 ? -13.697 -14.542 -8.712 1.00 62.91 83 GLN A O 1
ATOM 646 N N . GLN A 1 84 ? -13.386 -13.234 -6.910 1.00 61.59 84 GLN A N 1
ATOM 647 C CA . GLN A 1 84 ? -14.384 -13.920 -6.091 1.00 61.59 84 GLN A CA 1
ATOM 648 C C . GLN A 1 84 ? -15.804 -13.764 -6.653 1.00 61.59 84 GLN A C 1
ATOM 650 O O . GLN A 1 84 ? -16.561 -14.739 -6.705 1.00 61.59 84 GLN A O 1
ATOM 655 N N . GLU A 1 85 ? -16.185 -12.578 -7.129 1.00 66.94 85 GLU A N 1
ATOM 656 C CA . GLU A 1 85 ? -17.498 -12.365 -7.749 1.00 66.94 85 GLU A CA 1
ATOM 657 C C . GLU A 1 85 ? -17.676 -13.172 -9.043 1.00 66.94 85 GLU A C 1
ATOM 659 O O . GLU A 1 85 ? -18.730 -13.785 -9.262 1.00 66.94 85 GLU A O 1
ATOM 664 N N . ALA A 1 86 ? -16.645 -13.232 -9.890 1.00 68.69 86 ALA A N 1
ATOM 665 C CA . ALA A 1 86 ? -16.663 -14.039 -11.105 1.00 68.69 86 ALA A CA 1
ATOM 666 C C . ALA A 1 86 ? -16.788 -15.542 -10.794 1.00 68.69 86 ALA A C 1
ATOM 668 O O . ALA A 1 86 ? -17.593 -16.242 -11.423 1.00 68.69 86 ALA A O 1
ATOM 669 N N . ALA A 1 87 ? -16.055 -16.038 -9.791 1.00 71.12 87 ALA A N 1
ATOM 670 C CA . ALA A 1 87 ? -16.141 -17.426 -9.342 1.00 71.12 87 ALA A CA 1
ATOM 671 C C . ALA A 1 87 ? -17.548 -17.776 -8.821 1.00 71.12 87 ALA A C 1
ATOM 673 O O . ALA A 1 87 ? -18.138 -18.780 -9.240 1.00 71.12 87 ALA A O 1
ATOM 674 N N . ARG A 1 88 ? -18.147 -16.904 -7.996 1.00 71.94 88 ARG A N 1
ATOM 675 C CA . ARG A 1 88 ? -19.522 -17.067 -7.484 1.00 71.94 88 ARG A CA 1
ATOM 676 C C . ARG A 1 88 ? -20.554 -17.127 -8.616 1.00 71.94 88 ARG A C 1
ATOM 678 O O . ARG A 1 88 ? -21.429 -17.998 -8.612 1.00 71.94 88 ARG A O 1
ATOM 685 N N . LYS A 1 89 ? -20.439 -16.256 -9.628 1.00 70.94 89 LYS A N 1
ATOM 686 C CA . LYS A 1 89 ? -21.333 -16.254 -10.806 1.00 70.94 89 LYS A CA 1
ATOM 687 C C . LYS A 1 89 ? -21.234 -17.558 -11.609 1.00 70.94 89 LYS A C 1
ATOM 689 O O . LYS A 1 89 ? -22.264 -18.105 -12.012 1.00 70.94 89 LYS A O 1
ATOM 694 N N . ARG A 1 90 ? -20.022 -18.093 -11.810 1.00 71.44 90 ARG A N 1
ATOM 695 C CA . ARG A 1 90 ? -19.798 -19.368 -12.521 1.00 71.44 90 ARG A CA 1
ATOM 696 C C . ARG A 1 90 ? -20.386 -20.566 -11.767 1.00 71.44 90 ARG A C 1
ATOM 698 O O . ARG A 1 90 ? -21.070 -21.386 -12.381 1.00 71.44 90 ARG A O 1
ATOM 705 N N . GLY A 1 91 ? -20.200 -20.634 -10.448 1.00 71.94 91 GLY A N 1
ATOM 706 C CA . GLY A 1 91 ? -20.787 -21.686 -9.607 1.00 71.94 91 GLY A CA 1
ATOM 707 C C . GLY A 1 91 ? -22.321 -21.687 -9.633 1.00 71.94 91 GLY A C 1
ATOM 708 O O . GLY A 1 91 ? -22.943 -22.740 -9.786 1.00 71.94 91 GLY A O 1
ATOM 709 N N . ARG A 1 92 ? -22.947 -20.500 -9.584 1.00 70.75 92 ARG A N 1
ATOM 710 C CA . ARG A 1 92 ? -24.413 -20.360 -9.648 1.00 70.75 92 ARG A CA 1
ATOM 711 C C . ARG A 1 92 ? -24.997 -20.796 -10.996 1.00 70.75 92 ARG A C 1
ATOM 713 O O . ARG A 1 92 ? -26.062 -21.405 -11.011 1.00 70.75 92 ARG A O 1
ATOM 720 N N . ARG A 1 93 ? -24.312 -20.526 -12.116 1.00 66.50 93 ARG A N 1
ATOM 721 C CA . ARG A 1 93 ? -24.735 -21.005 -13.449 1.00 66.50 93 ARG A CA 1
ATOM 722 C C . ARG A 1 93 ? -24.672 -22.530 -13.558 1.00 66.50 93 ARG A C 1
ATOM 724 O O . ARG A 1 93 ? -25.611 -23.122 -14.072 1.00 66.50 93 ARG A O 1
ATOM 731 N N . ARG A 1 94 ? -23.619 -23.170 -13.031 1.00 62.53 94 ARG A N 1
ATOM 732 C CA . ARG A 1 94 ? -23.496 -24.642 -13.044 1.00 62.53 94 ARG A CA 1
ATOM 733 C C . ARG A 1 94 ? -24.598 -25.344 -12.245 1.00 62.53 94 ARG A C 1
ATOM 735 O O . ARG A 1 94 ? -25.062 -26.389 -12.674 1.00 62.53 94 ARG A O 1
ATOM 742 N N . ARG A 1 95 ? -25.056 -24.755 -11.134 1.00 63.16 95 ARG A N 1
ATOM 743 C CA . ARG A 1 95 ? -26.170 -25.296 -10.329 1.00 63.16 95 ARG A CA 1
ATOM 744 C C . ARG A 1 95 ? -27.557 -25.124 -10.966 1.00 63.16 95 ARG A C 1
ATOM 746 O O . ARG A 1 95 ? -28.494 -25.770 -10.525 1.00 63.16 95 ARG A O 1
ATOM 753 N N . ARG A 1 96 ? -27.708 -24.265 -11.982 1.00 60.66 96 ARG A N 1
ATOM 754 C CA . ARG A 1 96 ? -28.989 -23.960 -12.651 1.00 60.66 96 ARG A CA 1
ATOM 755 C C . ARG A 1 96 ? -29.220 -24.752 -13.945 1.00 60.66 96 ARG A C 1
ATOM 757 O O . ARG A 1 96 ? -29.910 -24.259 -14.827 1.00 60.66 96 ARG A O 1
ATOM 764 N N . LYS A 1 97 ? -28.672 -25.960 -14.080 1.00 59.41 97 LYS A N 1
ATOM 765 C CA . LYS A 1 97 ? -29.158 -26.905 -15.097 1.00 59.41 97 LYS A CA 1
ATOM 766 C C . LYS A 1 97 ? -30.140 -27.886 -14.445 1.00 59.41 97 LYS A C 1
ATOM 768 O O . LYS A 1 97 ? -29.676 -28.877 -13.887 1.00 59.41 97 LYS A O 1
ATOM 773 N N . PRO A 1 98 ? -31.461 -27.641 -14.484 1.00 58.78 98 PRO A N 1
ATOM 774 C CA . PRO A 1 98 ? -32.409 -28.741 -14.524 1.00 58.78 98 PRO A CA 1
ATOM 775 C C . PRO A 1 98 ? -32.224 -29.469 -15.862 1.00 58.78 98 PRO A C 1
ATOM 777 O O . PRO A 1 98 ? -32.035 -28.826 -16.896 1.00 58.78 98 PRO A O 1
ATOM 780 N N . ALA A 1 99 ? -32.205 -30.797 -15.826 1.00 62.28 99 ALA A N 1
ATOM 781 C CA . ALA A 1 99 ? -32.348 -31.613 -17.024 1.00 62.28 99 ALA A CA 1
ATOM 782 C C . ALA A 1 99 ? -33.754 -31.398 -17.600 1.00 62.28 99 ALA A C 1
ATOM 784 O O . ALA A 1 99 ? -34.712 -31.376 -16.828 1.00 62.28 99 ALA A O 1
ATOM 785 N N . ASP A 1 100 ? -33.863 -31.248 -18.921 1.00 64.31 100 ASP A N 1
ATOM 786 C CA . ASP A 1 100 ? -35.129 -31.463 -19.625 1.00 64.31 100 ASP A CA 1
ATOM 787 C C . ASP A 1 100 ? -35.575 -32.905 -19.343 1.00 64.31 100 ASP A C 1
ATOM 789 O O . ASP A 1 100 ? -34.830 -33.833 -19.688 1.00 64.31 100 ASP A O 1
ATOM 793 N N . PRO A 1 101 ? -36.734 -33.144 -18.709 1.00 62.12 101 PRO A N 1
ATOM 794 C CA . PRO A 1 101 ? -37.351 -34.452 -18.793 1.00 62.12 101 PRO A CA 1
ATOM 795 C C . PRO A 1 101 ? -37.967 -34.580 -20.197 1.00 62.12 101 PRO A C 1
ATOM 797 O O . PRO A 1 101 ? -38.740 -33.704 -20.589 1.00 62.12 101 PRO A O 1
ATOM 800 N N . PRO A 1 102 ? -37.630 -35.620 -20.981 1.00 63.56 102 PRO A N 1
ATOM 801 C CA . PRO A 1 102 ? -38.294 -35.850 -22.253 1.00 63.56 102 PRO A CA 1
ATOM 802 C C . PRO A 1 102 ? -39.787 -36.099 -22.019 1.00 63.56 102 PRO A C 1
ATOM 804 O O . PRO A 1 102 ? -40.181 -36.821 -21.103 1.00 63.56 102 PRO A O 1
ATOM 807 N N . ASP A 1 103 ? -40.578 -35.453 -22.866 1.00 65.12 103 ASP A N 1
ATOM 808 C CA . ASP A 1 103 ? -42.033 -35.476 -22.920 1.00 65.12 103 ASP A CA 1
ATOM 809 C C . ASP A 1 103 ? -42.544 -36.925 -23.032 1.00 65.12 103 ASP A C 1
ATOM 811 O O . ASP A 1 103 ? -42.314 -37.616 -24.028 1.00 65.12 103 ASP A O 1
ATOM 815 N N . LEU A 1 104 ? -43.178 -37.417 -21.965 1.00 67.38 104 LEU A N 1
ATOM 816 C CA . LEU A 1 104 ? -43.856 -38.709 -21.945 1.00 67.38 104 LEU A CA 1
ATOM 817 C C . LEU A 1 104 ? -45.248 -38.513 -22.547 1.00 67.38 104 LEU A C 1
ATOM 819 O O . LEU A 1 104 ? -46.156 -38.020 -21.882 1.00 67.38 104 LEU A O 1
ATOM 823 N N . ILE A 1 105 ? -45.415 -38.923 -23.802 1.00 70.44 105 ILE A N 1
ATOM 824 C CA . ILE A 1 105 ? -46.736 -39.048 -24.424 1.00 70.44 105 ILE A CA 1
ATOM 825 C C . ILE A 1 105 ? -47.508 -40.169 -23.701 1.00 70.44 105 ILE A C 1
ATOM 827 O O . ILE A 1 105 ? -46.976 -41.279 -23.595 1.00 70.44 105 ILE A O 1
ATOM 831 N N . PRO A 1 106 ? -48.730 -39.926 -23.191 1.00 61.81 106 PRO A N 1
ATOM 832 C CA . PRO A 1 106 ? -49.512 -40.964 -22.531 1.00 61.81 106 PRO A CA 1
ATOM 833 C C . PRO A 1 106 ? -49.998 -42.001 -23.551 1.00 61.81 106 PRO A C 1
ATOM 835 O O . PRO A 1 106 ? -50.577 -41.658 -24.582 1.00 61.81 106 PRO A O 1
ATOM 838 N N . TYR A 1 107 ? -49.749 -43.275 -23.248 1.00 57.38 107 TYR A N 1
ATOM 839 C CA . TYR A 1 107 ? -50.313 -44.415 -23.964 1.00 57.38 107 TYR A CA 1
ATOM 840 C C . TYR A 1 107 ? -51.662 -44.768 -23.326 1.00 57.38 107 TYR A C 1
ATOM 842 O O . TYR A 1 107 ? -51.703 -45.251 -22.197 1.00 57.38 107 TYR A O 1
ATOM 850 N N . GLU A 1 108 ? -52.752 -44.507 -24.043 1.00 62.81 108 GLU A N 1
ATOM 851 C CA . GLU A 1 108 ? -54.091 -45.025 -23.749 1.00 62.81 108 GLU A CA 1
ATOM 852 C C . GLU A 1 108 ? -54.422 -46.061 -24.839 1.00 62.81 108 GLU A C 1
ATOM 854 O O . GLU A 1 108 ? -54.442 -45.707 -26.021 1.00 62.81 108 GLU A O 1
ATOM 859 N N . GLY A 1 109 ? -54.661 -47.323 -24.454 1.00 50.28 109 GLY A N 1
ATOM 860 C CA . GLY A 1 109 ? -55.151 -48.391 -25.343 1.00 50.28 109 GLY A CA 1
ATOM 861 C C . GLY A 1 109 ? -54.491 -49.746 -25.145 1.00 50.28 109 GLY A C 1
ATOM 862 O O . GLY A 1 109 ? -53.563 -50.068 -25.919 1.00 50.28 109 GLY A O 1
#

Radius of gyration: 26.27 Å; Cα contacts (8 Å, |Δi|>4): 68; chains: 1; bounding box: 71×63×60 Å

Secondary structure (DSSP, 8-state):
-PPPHHHHHHHHHHHHHHHHHSS-----EE-HHHHHHHHT--HHHHHHTTTTTT-EEETGGGPEEEEEHHHHHHHHHHHHHHHHHHHHHHHHHHHT-PPPPP-------